Protein AF-A0A161ZN81-F1 (afdb_monomer)

Solvent-accessible surface area (backbone atoms only — not comparable to full-atom values): 9644 Å² total; per-residue (Å²): 136,81,66,69,72,68,55,51,74,66,62,77,63,80,83,90,84,87,89,84,92,86,91,90,74,63,71,67,56,48,52,57,48,50,59,54,50,62,70,69,72,58,77,98,69,74,88,77,67,84,75,84,80,84,79,85,60,66,86,66,84,57,90,52,98,46,40,51,62,58,36,52,51,50,29,51,35,50,58,73,66,51,72,95,69,54,71,69,56,55,46,65,71,64,72,62,78,73,71,50,72,68,54,51,52,50,51,39,51,75,71,71,49,89,82,84,89,85,76,94,56,86,74,79,58,72,92,47,53,84,39,75,88,42,33,64,64,57,62,75,74,112

Radius of gyration: 22.08 Å; C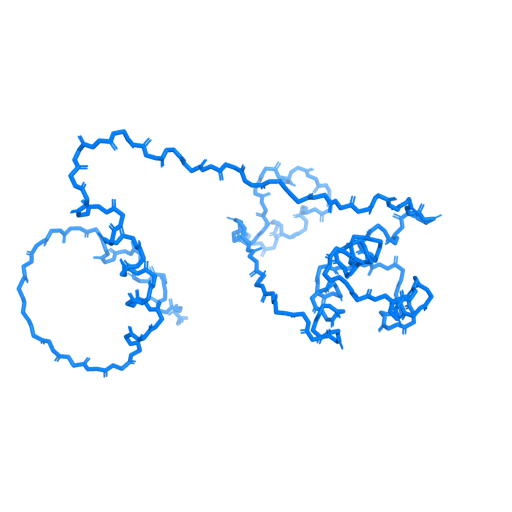α contacts (8 Å, |Δi|>4): 61; chains: 1; bounding box: 51×61×38 Å

Foldseek 3Di:
DDPPVVVVVVPPPDDDDDDDDDDDDCPPVCVVVVVVVVLVPDPDDDDPDPDDDDQDWDDDDDDDPQCVLLSVLVRVCVSVVNDPDDSVNLCVQQVDSHDDVVSSVVVCVVVVHDDDDDDPDDADDVVCCVPPVCVVVVVVVD

Mean predicted aligned error: 15.32 Å

Secondary structure (DSSP, 8-state):
---THHHHHHHSSS---------SSHHHHHHHHHHHHHTTSS-SS-----------------SSSS-HHHHHHHHHHHHTT--S--HHHHHHHH--SS--HHHHHHHHHHTT-------SSSSS-GGGTTSHHHHHHHHTT-

Structure (mmCIF, N/CA/C/O backbone):
data_AF-A0A161ZN81-F1
#
_entry.id   AF-A0A161ZN81-F1
#
loop_
_atom_site.group_PDB
_atom_site.id
_atom_site.type_symbol
_atom_site.label_atom_id
_atom_site.label_alt_id
_atom_site.label_comp_id
_atom_site.label_asym_id
_atom_site.label_entity_id
_atom_site.label_seq_id
_atom_site.pdbx_PDB_ins_code
_atom_site.Cartn_x
_atom_site.Cartn_y
_atom_site.Cartn_z
_atom_site.occupancy
_atom_site.B_iso_or_equiv
_atom_site.auth_seq_id
_atom_site.auth_comp_id
_atom_site.auth_asym_id
_atom_site.auth_atom_id
_atom_site.pdbx_PDB_model_num
ATOM 1 N N . MET A 1 1 ? 21.220 -29.174 -6.078 1.00 37.62 1 MET A N 1
ATOM 2 C CA . MET A 1 1 ? 20.212 -29.752 -5.164 1.00 37.62 1 MET A CA 1
ATOM 3 C C . MET A 1 1 ? 18.899 -29.042 -5.445 1.00 37.62 1 MET A C 1
ATOM 5 O O . MET A 1 1 ? 18.775 -27.878 -5.092 1.00 37.62 1 MET A O 1
ATOM 9 N N . TRP A 1 2 ? 17.994 -29.652 -6.213 1.00 38.47 2 TRP A N 1
ATOM 10 C CA . TRP A 1 2 ? 16.718 -29.013 -6.549 1.00 38.47 2 TRP A CA 1
ATOM 11 C C . TRP A 1 2 ? 15.728 -29.126 -5.382 1.00 38.47 2 TRP A C 1
ATOM 13 O O . TRP A 1 2 ? 15.703 -30.171 -4.731 1.00 38.47 2 TRP A O 1
ATOM 23 N N . PRO A 1 3 ? 14.923 -28.085 -5.097 1.00 46.47 3 PRO A N 1
ATOM 24 C CA . PRO A 1 3 ? 13.923 -28.154 -4.043 1.00 46.47 3 PRO A CA 1
ATOM 25 C C . PRO A 1 3 ? 12.796 -29.119 -4.435 1.00 46.47 3 PRO A C 1
ATOM 27 O O . PRO A 1 3 ? 12.318 -29.109 -5.570 1.00 46.47 3 PRO A O 1
ATOM 30 N N . LEU A 1 4 ? 12.358 -29.927 -3.467 1.00 46.91 4 LEU A N 1
ATOM 31 C CA . LEU A 1 4 ? 11.438 -31.061 -3.629 1.00 46.91 4 LEU A CA 1
ATOM 32 C C . LEU A 1 4 ? 10.124 -30.726 -4.369 1.00 46.91 4 LEU A C 1
ATOM 34 O O . LEU A 1 4 ? 9.566 -31.596 -5.029 1.00 46.91 4 LEU A O 1
ATOM 38 N N . HIS A 1 5 ? 9.665 -29.470 -4.361 1.00 53.91 5 HIS A N 1
ATOM 39 C CA . HIS A 1 5 ? 8.437 -29.054 -5.056 1.00 53.91 5 HIS A CA 1
ATOM 40 C C . HIS A 1 5 ? 8.503 -29.178 -6.593 1.00 53.91 5 HIS A C 1
ATOM 42 O O . HIS A 1 5 ? 7.472 -29.366 -7.235 1.00 53.91 5 HIS A O 1
ATOM 48 N N . VAL A 1 6 ? 9.699 -29.117 -7.196 1.00 46.31 6 VAL A N 1
ATOM 49 C CA . VAL A 1 6 ? 9.879 -29.265 -8.656 1.00 46.31 6 VAL A CA 1
ATOM 50 C C . VAL A 1 6 ? 9.701 -30.725 -9.096 1.00 46.31 6 VAL A C 1
ATOM 52 O O . VAL A 1 6 ? 9.265 -30.989 -10.215 1.00 46.31 6 VAL A O 1
ATOM 55 N N . LEU A 1 7 ? 9.994 -31.681 -8.209 1.00 45.97 7 LEU A N 1
ATOM 56 C CA . LEU A 1 7 ? 9.794 -33.113 -8.457 1.00 45.97 7 LEU A CA 1
ATOM 57 C C . LEU A 1 7 ? 8.319 -33.518 -8.341 1.00 45.97 7 LEU A C 1
ATOM 59 O O . LEU A 1 7 ? 7.857 -34.347 -9.121 1.00 45.97 7 LEU A O 1
ATOM 63 N N . VAL A 1 8 ? 7.566 -32.888 -7.435 1.00 51.88 8 VAL A N 1
ATOM 64 C CA . VAL A 1 8 ? 6.144 -33.200 -7.201 1.00 51.88 8 VAL A CA 1
ATOM 65 C C . VAL A 1 8 ? 5.292 -32.928 -8.447 1.00 51.88 8 VAL A C 1
ATOM 67 O O . VAL A 1 8 ? 4.476 -33.763 -8.827 1.00 51.88 8 VAL A O 1
ATOM 70 N N . ASN A 1 9 ? 5.563 -31.840 -9.176 1.00 38.59 9 ASN A N 1
ATOM 71 C CA . ASN A 1 9 ? 4.861 -31.533 -10.431 1.00 38.59 9 ASN A CA 1
ATOM 72 C C . ASN A 1 9 ? 5.168 -32.513 -11.578 1.00 38.59 9 ASN A C 1
ATOM 74 O O . ASN A 1 9 ? 4.445 -32.538 -12.570 1.00 38.59 9 ASN A O 1
ATOM 78 N N . LYS A 1 10 ? 6.245 -33.300 -11.463 1.00 40.94 10 LYS A N 1
ATOM 79 C CA . LYS A 1 10 ? 6.667 -34.281 -12.470 1.00 40.94 10 LYS A CA 1
ATOM 80 C C . LYS A 1 10 ? 6.171 -35.701 -12.166 1.00 40.94 10 LYS A C 1
ATOM 82 O O . LYS A 1 10 ? 6.147 -36.520 -13.075 1.00 40.94 10 LYS A O 1
ATOM 87 N N . LEU A 1 11 ? 5.794 -35.970 -10.912 1.00 43.28 11 LEU A N 1
ATOM 88 C CA . LEU A 1 11 ? 5.278 -37.259 -10.430 1.00 43.28 11 LEU A CA 1
ATOM 89 C C . LEU A 1 11 ? 3.743 -37.344 -10.436 1.00 43.28 11 LEU A C 1
ATOM 91 O O . LEU A 1 11 ? 3.204 -38.439 -10.467 1.00 43.28 11 LEU A O 1
ATOM 95 N N . LEU A 1 12 ? 3.035 -36.209 -10.441 1.00 48.97 12 LEU A N 1
ATOM 96 C CA . LEU A 1 12 ? 1.561 -36.151 -10.460 1.00 48.97 12 LEU A CA 1
ATOM 97 C C . LEU A 1 12 ? 0.924 -36.362 -11.847 1.00 48.97 12 LEU A C 1
ATOM 99 O O . LEU A 1 12 ? -0.287 -36.218 -11.998 1.00 48.97 12 LEU A O 1
ATOM 103 N N . GLY A 1 13 ? 1.721 -36.691 -12.862 1.00 47.81 13 GLY A N 1
ATOM 104 C CA . GLY A 1 13 ? 1.214 -37.254 -14.107 1.00 47.81 13 GLY A CA 1
ATOM 105 C C . GLY A 1 13 ? 1.443 -38.761 -14.104 1.00 47.81 13 GLY A C 1
ATOM 106 O O . GLY A 1 13 ? 2.593 -39.173 -13.964 1.00 47.81 13 GLY A O 1
ATOM 107 N N . THR A 1 14 ? 0.377 -39.524 -14.365 1.00 33.72 14 THR A N 1
ATOM 108 C CA . THR A 1 14 ? 0.269 -40.984 -14.615 1.00 33.72 14 THR A CA 1
ATOM 109 C C . THR A 1 14 ? -0.265 -41.834 -13.442 1.00 33.72 14 THR A C 1
ATOM 111 O O . THR A 1 14 ? 0.482 -42.232 -12.559 1.00 33.72 14 THR A O 1
ATOM 114 N N . ASP A 1 15 ? -1.587 -42.049 -13.493 1.00 39.31 15 ASP A N 1
ATOM 115 C CA . ASP A 1 15 ? -2.420 -43.247 -13.249 1.00 39.31 15 ASP A CA 1
ATOM 116 C C . ASP A 1 15 ? -2.225 -44.168 -12.010 1.00 39.31 15 ASP A C 1
ATOM 118 O O . ASP A 1 15 ? -1.177 -44.764 -11.800 1.00 39.31 15 ASP A O 1
ATOM 122 N N . GLU A 1 16 ? -3.338 -44.283 -11.262 1.00 41.78 16 GLU A N 1
ATOM 123 C CA . GLU A 1 16 ? -3.879 -45.319 -10.343 1.00 41.78 16 GLU A CA 1
ATOM 124 C C . GLU A 1 16 ? -2.968 -46.404 -9.701 1.00 41.78 16 GLU A C 1
ATOM 126 O O . GLU A 1 16 ? -2.379 -47.226 -10.397 1.00 41.78 16 GLU A O 1
ATOM 131 N N . LEU A 1 17 ? -2.989 -46.499 -8.353 1.00 34.75 17 LEU A N 1
ATOM 132 C CA . LEU A 1 17 ? -3.535 -47.610 -7.521 1.00 34.75 17 LEU A CA 1
ATOM 133 C C . LEU A 1 17 ? -2.907 -47.674 -6.099 1.00 34.75 17 LEU A C 1
ATOM 135 O O . LEU A 1 17 ? -1.691 -47.674 -5.941 1.00 34.75 17 LEU A O 1
ATOM 139 N N . ASP A 1 18 ? -3.810 -47.772 -5.116 1.00 28.95 18 ASP A N 1
ATOM 140 C CA . ASP A 1 18 ? -3.801 -48.490 -3.825 1.00 28.95 18 ASP A CA 1
ATOM 141 C C . ASP A 1 18 ? -2.790 -48.228 -2.670 1.00 28.95 18 ASP A C 1
ATOM 143 O O . ASP A 1 18 ? -1.587 -48.449 -2.759 1.00 28.95 18 ASP A O 1
ATOM 147 N N . ASP A 1 19 ? -3.426 -47.889 -1.536 1.00 29.22 19 ASP A N 1
ATOM 148 C CA . ASP A 1 19 ? -3.236 -48.262 -0.119 1.00 29.22 19 ASP A CA 1
ATOM 149 C C . ASP A 1 19 ? -2.080 -47.785 0.806 1.00 29.22 19 ASP A C 1
ATOM 151 O O . ASP A 1 19 ? -0.888 -47.896 0.547 1.00 29.22 19 ASP A O 1
ATOM 155 N N . GLU A 1 20 ? -2.567 -47.349 1.983 1.00 32.25 20 GLU A N 1
ATOM 156 C CA . GLU A 1 20 ? -2.027 -47.275 3.357 1.00 32.25 20 GLU A CA 1
ATOM 157 C C . GLU A 1 20 ? -0.860 -46.334 3.780 1.00 32.25 20 GLU A C 1
ATOM 159 O O . GLU A 1 20 ? 0.323 -46.637 3.693 1.00 32.25 20 GLU A O 1
ATOM 164 N N . GLN A 1 21 ? -1.286 -45.232 4.431 1.00 30.83 21 GLN A N 1
ATOM 165 C CA . GLN A 1 21 ? -1.010 -44.819 5.831 1.00 30.83 21 GLN A CA 1
ATOM 166 C C . GLN A 1 21 ? 0.395 -44.315 6.265 1.00 30.83 21 GLN A C 1
ATOM 168 O O . GLN A 1 21 ? 1.333 -45.087 6.418 1.00 30.83 21 GLN A O 1
ATOM 173 N N . SER A 1 22 ? 0.486 -43.017 6.628 1.00 34.25 22 SER A N 1
ATOM 174 C CA . SER A 1 22 ? 1.096 -42.496 7.882 1.00 34.25 22 SER A CA 1
ATOM 175 C C . SER A 1 22 ? 1.170 -40.955 7.903 1.00 34.25 22 SER A C 1
ATOM 177 O O . SER A 1 22 ? 1.589 -40.319 6.939 1.00 34.25 22 SER A O 1
ATOM 179 N N . ASP A 1 23 ? 0.792 -40.389 9.050 1.00 37.59 23 ASP A N 1
ATOM 180 C CA . ASP A 1 23 ? 0.573 -38.981 9.401 1.00 37.59 23 ASP A CA 1
ATOM 181 C C . ASP A 1 23 ? 1.790 -38.035 9.342 1.00 37.59 23 ASP A C 1
ATOM 183 O O . ASP A 1 23 ? 2.894 -38.384 9.748 1.00 37.59 23 ASP A O 1
ATOM 187 N N . GLU A 1 24 ? 1.547 -36.795 8.892 1.00 43.06 24 GLU A N 1
ATOM 188 C CA . GLU A 1 24 ? 1.550 -35.557 9.711 1.00 43.06 24 GLU A CA 1
ATOM 189 C C . GLU A 1 24 ? 1.712 -34.316 8.806 1.00 43.06 24 GLU A C 1
ATOM 191 O O . GLU A 1 24 ? 2.815 -33.877 8.497 1.00 43.06 24 GLU A O 1
ATOM 196 N N . ASN A 1 25 ? 0.578 -33.785 8.332 1.00 45.12 25 ASN A N 1
ATOM 197 C CA . ASN A 1 25 ? 0.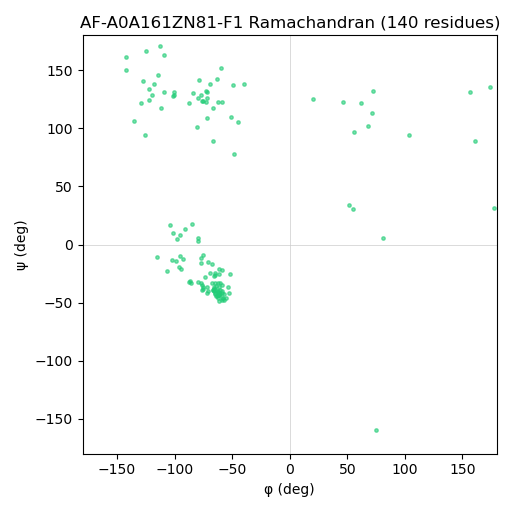273 -32.365 8.022 1.00 45.12 25 ASN A CA 1
ATOM 198 C C . ASN A 1 25 ? -1.153 -32.249 7.432 1.00 45.12 25 ASN A C 1
ATOM 200 O O . ASN A 1 25 ? -1.465 -31.401 6.596 1.00 45.12 25 ASN A O 1
ATOM 204 N N . HIS A 1 26 ? -2.036 -33.149 7.869 1.00 39.78 26 HIS A N 1
ATOM 205 C CA . HIS A 1 26 ? -3.326 -33.429 7.249 1.00 39.78 26 HIS A CA 1
ATOM 206 C C . HIS A 1 26 ? -4.386 -32.357 7.570 1.00 39.78 26 HIS A C 1
ATOM 208 O O . HIS A 1 26 ? -5.412 -32.299 6.912 1.00 39.78 26 HIS A O 1
ATOM 214 N N . TRP A 1 27 ? -4.154 -31.448 8.523 1.00 33.72 27 TRP A N 1
ATOM 215 C CA . TRP A 1 27 ? -5.216 -30.563 9.022 1.00 33.72 27 TRP A CA 1
ATOM 216 C C . TRP A 1 27 ? -5.581 -29.377 8.108 1.00 33.72 27 TRP A C 1
ATOM 218 O O . TRP A 1 27 ? -6.757 -29.042 8.029 1.00 33.72 27 TRP A O 1
ATOM 228 N N . SER A 1 28 ? -4.648 -28.779 7.350 1.00 48.09 28 SER A N 1
ATOM 229 C CA . SER A 1 28 ? -4.987 -27.640 6.462 1.00 48.09 28 SER A CA 1
ATOM 230 C C . SER A 1 28 ? -5.480 -28.073 5.079 1.00 48.09 28 SER A C 1
ATOM 232 O O . SER A 1 28 ? -6.321 -27.421 4.458 1.00 48.09 28 SER A O 1
ATOM 234 N N . LEU A 1 29 ? -4.969 -29.208 4.602 1.00 47.06 29 LEU A N 1
ATOM 235 C CA . LEU A 1 29 ? -5.327 -29.785 3.314 1.00 47.06 29 LEU A CA 1
ATOM 236 C C . LEU A 1 29 ? -6.704 -30.454 3.410 1.00 47.06 29 LEU A C 1
ATOM 238 O O . LEU A 1 29 ? -7.529 -30.259 2.524 1.00 47.06 29 LEU A O 1
ATOM 242 N N . VAL A 1 30 ? -7.011 -31.127 4.525 1.00 45.00 30 VAL A N 1
ATOM 243 C CA . VAL A 1 30 ? -8.353 -31.673 4.779 1.00 45.00 30 VAL A CA 1
ATOM 244 C C . VAL A 1 30 ? -9.393 -30.579 4.934 1.00 45.00 30 VAL A C 1
ATOM 246 O O . VAL A 1 30 ? -10.493 -30.769 4.432 1.00 45.00 30 VAL A O 1
ATOM 249 N N . GLU A 1 31 ? -9.091 -29.430 5.546 1.00 47.47 31 GLU A N 1
ATOM 250 C CA . GLU A 1 31 ? -10.052 -28.317 5.587 1.00 47.47 31 GLU A CA 1
ATOM 251 C C . GLU A 1 31 ? -10.347 -27.773 4.184 1.00 47.47 31 GLU A C 1
ATOM 253 O O . GLU A 1 31 ? -11.513 -27.605 3.816 1.00 47.47 31 GLU A O 1
ATOM 258 N N . PHE A 1 32 ? -9.314 -27.577 3.356 1.00 48.06 32 PHE A N 1
ATOM 259 C CA . PHE A 1 32 ? -9.493 -27.113 1.979 1.00 48.06 32 PHE A CA 1
ATOM 260 C C . PHE A 1 32 ? -10.231 -28.142 1.101 1.00 48.06 32 PHE A C 1
ATOM 262 O O . PHE A 1 32 ? -11.100 -27.777 0.305 1.00 48.06 32 PHE A O 1
ATOM 269 N N . PHE A 1 33 ? -9.932 -29.436 1.260 1.00 46.75 33 PHE A N 1
ATOM 270 C CA . PHE A 1 33 ? -10.587 -30.518 0.519 1.00 46.75 33 PHE A CA 1
ATOM 271 C C . PHE A 1 33 ? -12.004 -30.808 1.023 1.00 46.75 33 PHE A C 1
ATOM 273 O O . PHE A 1 33 ? -12.896 -30.995 0.200 1.00 46.75 33 PHE A O 1
ATOM 280 N N . SER A 1 34 ? -12.255 -30.751 2.331 1.00 41.84 34 SER A N 1
ATOM 281 C CA . SER A 1 34 ? -13.596 -30.917 2.914 1.00 41.84 34 SER A CA 1
ATOM 282 C C . SER A 1 34 ? -14.524 -29.779 2.502 1.00 41.84 34 SER A C 1
ATOM 284 O O . SER A 1 34 ? -15.685 -30.024 2.170 1.00 41.84 34 SER A O 1
ATOM 286 N N . PHE A 1 35 ? -14.003 -28.546 2.425 1.00 40.28 35 PHE A N 1
ATOM 287 C CA . PHE A 1 35 ? -14.737 -27.414 1.858 1.00 40.28 35 PHE A CA 1
ATOM 288 C C . PHE A 1 35 ? -15.146 -27.686 0.403 1.00 40.28 35 PHE A C 1
ATOM 290 O O . PHE A 1 35 ? -16.284 -27.431 0.017 1.00 40.28 35 PHE A O 1
ATOM 297 N N . ARG A 1 36 ? -14.248 -28.269 -0.400 1.00 43.66 36 ARG A N 1
ATOM 298 C CA . ARG A 1 36 ? -14.516 -28.615 -1.805 1.00 43.66 36 ARG A CA 1
ATOM 299 C C . ARG A 1 36 ? -15.466 -29.805 -1.972 1.00 43.66 36 ARG A C 1
ATOM 301 O O . ARG A 1 36 ? -16.272 -29.808 -2.896 1.00 43.66 36 ARG A O 1
ATOM 308 N N . GLN A 1 37 ? -15.375 -30.809 -1.104 1.00 43.47 37 GLN A N 1
ATOM 309 C CA . GLN A 1 37 ? -16.141 -32.054 -1.212 1.00 43.47 37 GLN A CA 1
ATOM 310 C C . GLN A 1 37 ? -17.582 -31.896 -0.709 1.00 43.47 37 GLN A C 1
ATOM 312 O O . GLN A 1 37 ? -18.498 -32.466 -1.297 1.00 43.47 37 GLN A O 1
ATOM 317 N N . SER A 1 38 ? -17.809 -31.031 0.287 1.00 43.09 38 SER A N 1
ATOM 318 C CA . SER A 1 38 ? -19.155 -30.608 0.709 1.00 43.09 38 SER A CA 1
ATOM 319 C C . SER A 1 38 ? -19.947 -29.955 -0.437 1.00 43.09 38 SER A C 1
ATOM 321 O O . SER A 1 38 ? -21.143 -30.190 -0.586 1.00 43.09 38 SER A O 1
ATOM 323 N N . VAL A 1 39 ? -19.266 -29.217 -1.322 1.00 50.16 39 VAL A N 1
ATOM 324 C CA . VAL A 1 39 ? -19.874 -28.593 -2.513 1.00 50.16 39 VAL A CA 1
ATOM 325 C C . VAL A 1 39 ? -20.292 -29.622 -3.576 1.00 50.16 39 VAL A C 1
ATOM 327 O O . VAL A 1 39 ? -21.188 -29.342 -4.367 1.00 50.16 39 VAL A O 1
ATOM 330 N N . MET A 1 40 ? -19.686 -30.814 -3.607 1.00 47.19 40 MET A N 1
ATOM 331 C CA . MET A 1 40 ? -19.910 -31.810 -4.668 1.00 47.19 40 MET A CA 1
ATOM 332 C C . MET A 1 40 ? -20.907 -32.923 -4.295 1.00 47.19 40 MET A C 1
ATOM 334 O O . MET A 1 40 ? -21.377 -33.616 -5.190 1.00 47.19 40 MET A O 1
ATOM 338 N N . ASN A 1 41 ? -21.258 -33.086 -3.011 1.00 46.84 41 ASN A N 1
ATOM 339 C CA . ASN A 1 41 ? -22.155 -34.156 -2.534 1.00 46.84 41 ASN A CA 1
ATOM 340 C C . ASN A 1 41 ? -23.624 -33.726 -2.333 1.00 46.84 41 ASN A C 1
ATOM 342 O O . ASN A 1 41 ? -24.441 -34.517 -1.859 1.00 46.84 41 ASN A O 1
ATOM 346 N N . GLY A 1 42 ? -23.982 -32.489 -2.683 1.00 45.69 42 GLY A N 1
ATOM 347 C CA . GLY A 1 42 ? -25.370 -32.025 -2.696 1.00 45.69 42 GLY A CA 1
ATOM 348 C C . GLY A 1 42 ? -26.069 -32.392 -4.004 1.00 45.69 42 GLY A C 1
ATOM 349 O O . GLY A 1 42 ? -25.535 -32.133 -5.079 1.00 45.69 42 GLY A O 1
ATOM 350 N N . ASN A 1 43 ? -27.263 -32.985 -3.898 1.00 47.31 43 ASN A N 1
ATOM 351 C CA . ASN A 1 43 ? -28.174 -33.271 -5.008 1.00 47.31 43 ASN A CA 1
ATOM 352 C C . ASN A 1 43 ? -28.214 -32.132 -6.043 1.00 47.31 43 ASN A C 1
ATOM 354 O O . ASN A 1 43 ? -28.271 -30.956 -5.695 1.00 47.31 43 ASN A O 1
ATOM 358 N N . TYR A 1 44 ? -28.222 -32.540 -7.307 1.00 50.25 44 TYR A N 1
ATOM 359 C CA . TYR A 1 44 ? -28.365 -31.777 -8.547 1.00 50.25 44 TYR A CA 1
ATOM 360 C C . TYR A 1 44 ? -29.544 -30.790 -8.528 1.00 50.25 44 TYR A C 1
ATOM 362 O O . TYR A 1 44 ? -30.567 -31.011 -9.162 1.00 50.25 44 TYR A O 1
ATOM 370 N N . ASP A 1 45 ? -29.378 -29.655 -7.861 1.00 49.97 45 ASP A N 1
ATOM 371 C CA . ASP A 1 45 ? -30.237 -28.494 -8.046 1.00 49.97 45 ASP A CA 1
ATOM 372 C C . ASP A 1 45 ? -29.371 -27.240 -8.136 1.00 49.97 45 ASP A C 1
ATOM 374 O O . ASP A 1 45 ? -28.828 -26.746 -7.154 1.00 49.97 45 ASP A O 1
ATOM 378 N N . THR A 1 46 ? -29.264 -26.733 -9.365 1.00 53.03 46 THR A N 1
ATOM 379 C CA . THR A 1 46 ? -28.664 -25.447 -9.745 1.00 53.03 46 THR A CA 1
ATOM 380 C C . THR A 1 46 ? -27.215 -25.264 -9.287 1.00 53.03 46 THR A C 1
ATOM 382 O O . THR A 1 46 ? -26.947 -24.818 -8.177 1.00 53.03 46 THR A O 1
ATOM 385 N N . ALA A 1 47 ? -26.260 -25.542 -10.182 1.00 56.75 47 ALA A N 1
ATOM 386 C CA . ALA A 1 47 ? -24.852 -25.197 -9.999 1.00 56.75 47 ALA A CA 1
ATOM 387 C C . ALA A 1 47 ? -24.718 -23.756 -9.468 1.00 56.75 47 ALA A C 1
ATOM 389 O O . ALA A 1 47 ? -24.942 -22.789 -10.200 1.00 56.75 47 ALA A O 1
ATOM 390 N N . LEU A 1 48 ? -24.401 -23.621 -8.177 1.00 64.50 48 LEU A N 1
ATOM 391 C CA . LEU A 1 48 ? -24.158 -22.343 -7.522 1.00 64.50 48 LEU A CA 1
ATOM 392 C C . LEU A 1 48 ? -22.878 -21.771 -8.125 1.00 64.50 48 LEU A C 1
ATOM 394 O O . LEU A 1 48 ? -21.774 -22.047 -7.659 1.00 64.50 48 LEU A O 1
ATOM 398 N N . LEU A 1 49 ? -23.026 -21.007 -9.209 1.00 64.00 49 LEU A N 1
ATOM 399 C CA . LEU A 1 49 ? -21.941 -20.208 -9.757 1.00 64.00 49 LEU A CA 1
ATOM 400 C C . LEU A 1 49 ? -21.309 -19.418 -8.603 1.00 64.00 49 LEU A C 1
ATOM 402 O O . LEU A 1 49 ? -22.056 -18.894 -7.768 1.00 64.00 49 LEU A O 1
ATOM 406 N N . PRO A 1 50 ? -19.968 -19.320 -8.533 1.00 64.19 50 PRO A N 1
ATOM 407 C CA . PRO A 1 50 ? -19.298 -18.534 -7.511 1.00 64.19 50 PRO A CA 1
ATOM 408 C C . PRO A 1 50 ? -19.909 -17.140 -7.480 1.00 64.19 50 PRO A C 1
ATOM 410 O O . PRO A 1 50 ? -19.789 -16.365 -8.431 1.00 64.19 50 PRO A O 1
ATOM 413 N N . ARG A 1 51 ? -20.642 -16.841 -6.408 1.00 76.00 51 ARG A N 1
ATOM 414 C CA . ARG A 1 51 ? -21.291 -15.547 -6.266 1.00 76.00 51 ARG A CA 1
ATOM 415 C C . ARG A 1 51 ? -20.173 -14.553 -5.992 1.00 76.00 51 ARG A C 1
ATOM 417 O O . ARG A 1 51 ? -19.549 -14.602 -4.936 1.00 76.00 51 ARG A O 1
ATOM 424 N N . SER A 1 52 ? -19.874 -13.697 -6.964 1.00 85.19 52 SER A N 1
ATOM 425 C CA . SER A 1 52 ? -18.922 -12.609 -6.763 1.00 85.19 52 SER A CA 1
ATOM 426 C C . SER A 1 52 ? -19.425 -11.737 -5.616 1.00 85.19 52 SER A C 1
ATOM 428 O O . SER A 1 52 ? -20.551 -11.236 -5.667 1.00 85.19 52 SER A O 1
ATOM 430 N N . TYR A 1 53 ? -18.605 -11.581 -4.583 1.00 87.94 53 TYR A N 1
ATOM 431 C CA . TYR A 1 53 ? -18.883 -10.701 -3.459 1.00 87.94 53 TYR A CA 1
ATOM 432 C C . TYR A 1 53 ? -18.092 -9.408 -3.637 1.00 87.94 53 TYR A C 1
ATOM 434 O O . TYR A 1 53 ? -16.886 -9.442 -3.878 1.00 87.94 53 TYR A O 1
ATOM 442 N N . PHE A 1 54 ? -18.782 -8.277 -3.531 1.00 91.94 54 PHE A N 1
ATOM 443 C CA . PHE A 1 54 ? -18.177 -6.954 -3.597 1.00 91.94 54 PHE A CA 1
ATOM 444 C C . PHE A 1 54 ? -18.221 -6.330 -2.211 1.00 91.94 54 PHE A C 1
ATOM 446 O O . PHE A 1 54 ? -19.261 -6.335 -1.553 1.00 91.94 54 PHE A O 1
ATOM 453 N N . VAL A 1 55 ? -17.083 -5.797 -1.781 1.00 92.56 55 VAL A N 1
ATOM 454 C CA . VAL A 1 55 ? -16.965 -5.041 -0.537 1.00 92.56 55 VAL A CA 1
ATOM 455 C C . VAL A 1 55 ? -16.957 -3.565 -0.892 1.00 92.56 55 VAL A C 1
ATOM 457 O O . VAL A 1 55 ? -16.213 -3.159 -1.783 1.00 92.56 55 VAL A O 1
ATOM 460 N N . ASP A 1 56 ? -17.773 -2.776 -0.197 1.00 95.25 56 ASP A N 1
ATOM 461 C CA . ASP A 1 56 ? -17.690 -1.323 -0.291 1.00 95.25 56 ASP A CA 1
ATOM 462 C C . ASP A 1 56 ? -16.433 -0.841 0.443 1.00 95.25 56 ASP A C 1
ATOM 464 O O . ASP A 1 56 ? -16.228 -1.140 1.623 1.00 95.25 56 ASP A O 1
ATOM 468 N N . VAL A 1 57 ? -15.568 -0.137 -0.279 1.00 96.00 57 VAL A N 1
ATOM 469 C CA . VAL A 1 57 ? -14.263 0.320 0.202 1.00 96.00 57 VAL A CA 1
ATOM 470 C C . VAL A 1 57 ? -14.237 1.838 0.072 1.00 96.00 57 VAL A C 1
ATOM 472 O O . VAL A 1 57 ? -14.420 2.352 -1.034 1.00 96.00 57 VAL A O 1
ATOM 475 N N . PRO A 1 58 ? -13.974 2.586 1.159 1.00 95.62 58 PRO A N 1
ATOM 476 C CA . PRO A 1 58 ? -13.907 4.034 1.078 1.00 95.62 58 PRO A CA 1
ATOM 477 C C . PRO A 1 58 ? -12.767 4.436 0.149 1.00 95.62 58 PRO A C 1
ATOM 479 O O . PRO A 1 58 ? -11.616 4.081 0.394 1.00 95.62 58 PRO A O 1
ATOM 482 N N . HIS A 1 59 ? -13.078 5.194 -0.899 1.00 96.06 59 HIS A N 1
ATOM 483 C CA . HIS A 1 59 ? -12.055 5.689 -1.807 1.00 96.06 59 HIS A CA 1
ATOM 484 C C . HIS A 1 59 ? -11.346 6.903 -1.206 1.00 96.06 59 HIS A C 1
ATOM 486 O O . HIS A 1 59 ? -11.982 7.883 -0.817 1.00 96.06 59 HIS A O 1
ATOM 492 N N . ILE A 1 60 ? -10.018 6.843 -1.136 1.00 95.38 60 ILE A N 1
ATOM 493 C CA . ILE A 1 60 ? -9.177 7.923 -0.624 1.00 95.38 60 ILE A CA 1
ATOM 494 C C . ILE A 1 60 ? -8.085 8.192 -1.657 1.00 95.38 60 ILE A C 1
ATOM 496 O O . ILE A 1 60 ? -7.310 7.298 -1.995 1.00 95.38 60 ILE A O 1
ATOM 500 N N . HIS A 1 61 ? -8.020 9.428 -2.149 1.00 95.88 61 HIS A N 1
ATOM 501 C CA . HIS A 1 61 ? -7.024 9.822 -3.139 1.00 95.88 61 HIS A CA 1
ATOM 502 C C . HIS A 1 61 ? -5.627 9.914 -2.526 1.00 95.88 61 HIS A C 1
ATOM 504 O O . HIS A 1 61 ? -5.428 10.572 -1.501 1.00 95.88 61 HIS A O 1
ATOM 510 N N . GLN A 1 62 ? -4.664 9.286 -3.203 1.00 96.56 62 GLN A N 1
ATOM 511 C CA . GLN A 1 62 ? -3.243 9.451 -2.919 1.00 96.56 62 GLN A CA 1
ATOM 512 C C . GLN A 1 62 ? -2.819 10.916 -3.088 1.00 96.56 62 GLN A C 1
ATOM 514 O O . GLN A 1 62 ? -3.403 11.646 -3.893 1.00 96.56 62 GLN A O 1
ATOM 519 N N . LEU A 1 63 ? -1.790 11.346 -2.358 1.00 95.31 63 LEU A N 1
ATOM 520 C CA . LEU A 1 63 ? -1.302 12.730 -2.417 1.00 95.31 63 LEU A CA 1
ATOM 521 C C . LEU A 1 63 ? 0.024 12.862 -3.163 1.00 95.31 63 LEU A C 1
ATOM 523 O O . LEU A 1 63 ? 0.349 13.949 -3.640 1.00 95.31 63 LEU A O 1
ATOM 527 N N . ARG A 1 64 ? 0.804 11.784 -3.260 1.00 96.00 64 ARG A N 1
ATOM 528 C CA . ARG A 1 64 ? 2.119 11.778 -3.905 1.00 96.00 64 ARG A CA 1
ATOM 529 C C . ARG A 1 64 ? 2.155 10.698 -4.978 1.00 96.00 64 ARG A C 1
ATOM 531 O O . ARG A 1 64 ? 1.294 9.830 -5.063 1.00 96.00 64 ARG A O 1
ATOM 538 N N . THR A 1 65 ? 3.162 10.744 -5.840 1.00 95.88 65 THR A N 1
ATOM 539 C CA . THR A 1 65 ? 3.321 9.753 -6.919 1.00 95.88 65 THR A CA 1
ATOM 540 C C . THR A 1 65 ? 3.734 8.373 -6.411 1.00 95.88 65 THR A C 1
ATOM 542 O O . THR A 1 65 ? 3.619 7.398 -7.145 1.00 95.88 65 THR A O 1
ATOM 545 N N . TRP A 1 66 ? 4.190 8.282 -5.161 1.00 95.31 66 TRP A N 1
ATOM 546 C CA . TRP A 1 66 ? 4.773 7.076 -4.583 1.00 95.31 66 TRP A CA 1
ATOM 547 C C . TRP A 1 66 ? 3.975 6.465 -3.424 1.00 95.31 66 TRP A C 1
ATOM 549 O O . TRP A 1 66 ? 4.280 5.352 -3.005 1.00 95.31 66 TRP A O 1
ATOM 559 N N . ASP A 1 67 ? 2.962 7.155 -2.888 1.00 97.06 67 ASP A N 1
ATOM 560 C CA . ASP A 1 67 ? 2.239 6.719 -1.683 1.00 97.06 67 ASP A CA 1
ATOM 561 C C . ASP A 1 67 ? 0.956 5.928 -1.975 1.00 97.06 67 ASP A C 1
ATOM 563 O O . ASP A 1 67 ? 0.219 5.585 -1.051 1.00 97.06 67 ASP A O 1
ATOM 567 N N . CYS A 1 68 ? 0.709 5.563 -3.236 1.00 96.62 68 CYS A N 1
ATOM 568 C CA . CYS A 1 68 ? -0.479 4.812 -3.645 1.00 96.62 68 CYS A CA 1
ATOM 569 C C . CYS A 1 68 ? -0.681 3.524 -2.826 1.00 96.62 68 CYS A C 1
ATOM 571 O O . CYS A 1 68 ? -1.789 3.247 -2.372 1.00 96.62 68 CYS A O 1
ATOM 573 N N . GLY A 1 69 ? 0.397 2.783 -2.547 1.00 97.38 69 GLY A N 1
ATOM 574 C CA . GLY A 1 69 ? 0.354 1.582 -1.713 1.00 97.38 69 GLY A CA 1
ATOM 575 C C . GLY A 1 69 ? -0.061 1.863 -0.262 1.00 97.38 69 GLY A C 1
ATOM 576 O O . GLY A 1 69 ? -0.856 1.111 0.302 1.00 97.38 69 GLY A O 1
ATOM 577 N N . LEU A 1 70 ? 0.399 2.975 0.324 1.00 98.06 70 LEU A N 1
ATOM 578 C CA . LEU A 1 70 ? 0.010 3.387 1.679 1.00 98.06 70 LEU A CA 1
ATOM 579 C C . LEU A 1 70 ? -1.481 3.728 1.748 1.00 98.06 70 LEU A C 1
ATOM 581 O O . LEU A 1 70 ? -2.166 3.328 2.689 1.00 98.06 70 LEU A O 1
ATOM 585 N N . TYR A 1 71 ? -2.002 4.422 0.734 1.00 98.06 71 TYR A N 1
ATOM 586 C CA . TYR A 1 71 ? -3.431 4.715 0.630 1.00 98.06 71 TYR A CA 1
ATOM 587 C C . TYR A 1 71 ? -4.263 3.446 0.427 1.00 98.06 71 TYR A C 1
ATOM 589 O O . TYR A 1 71 ? -5.310 3.315 1.057 1.00 98.06 71 TYR A O 1
ATOM 597 N N . CYS A 1 72 ? -3.790 2.473 -0.357 1.00 97.38 72 CYS A N 1
ATOM 598 C CA . CYS A 1 72 ? -4.440 1.164 -0.469 1.00 97.38 72 CYS A CA 1
ATOM 599 C C . CYS A 1 72 ? -4.550 0.457 0.888 1.00 97.38 72 CYS A C 1
ATOM 601 O O . CYS A 1 72 ? -5.627 -0.027 1.242 1.00 97.38 72 CYS A O 1
ATOM 603 N N . VAL A 1 73 ? -3.473 0.447 1.680 1.00 97.69 73 VAL A N 1
ATOM 604 C CA . VAL A 1 73 ? -3.503 -0.104 3.044 1.00 97.69 73 VAL A CA 1
ATOM 605 C C . VAL A 1 73 ? -4.467 0.683 3.926 1.00 97.69 73 VAL A C 1
ATOM 607 O O . VAL A 1 73 ? -5.284 0.077 4.612 1.00 97.69 73 VAL A O 1
ATOM 610 N N . LEU A 1 74 ? -4.446 2.018 3.873 1.00 98.12 74 LEU A N 1
ATOM 611 C CA . LEU A 1 74 ? -5.381 2.847 4.632 1.00 98.12 74 LEU A CA 1
ATOM 612 C C . LEU A 1 74 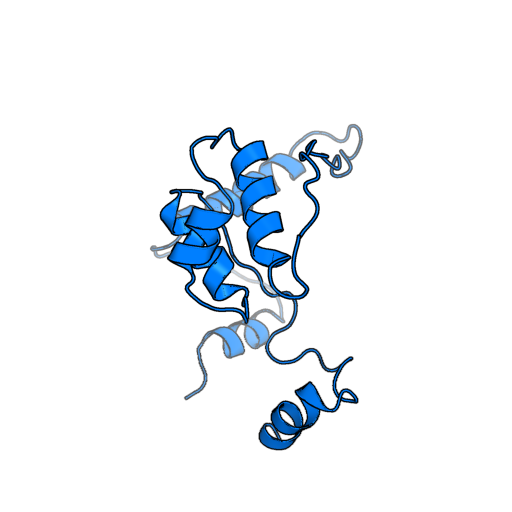? -6.838 2.496 4.299 1.00 98.12 74 LEU A C 1
ATOM 614 O O . LEU A 1 74 ? -7.627 2.274 5.212 1.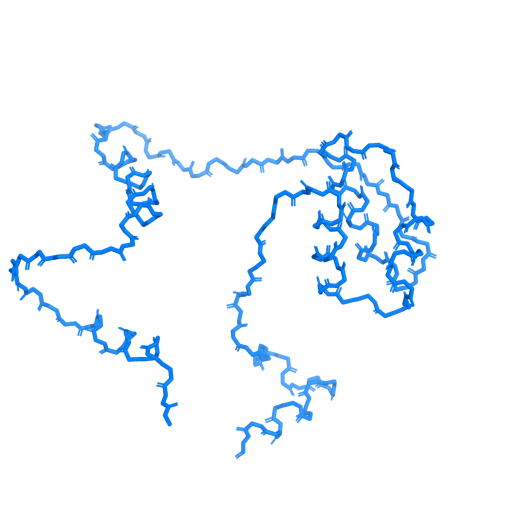00 98.12 74 LEU A O 1
ATOM 618 N N . MET A 1 75 ? -7.191 2.394 3.016 1.00 97.94 75 MET A N 1
ATOM 619 C CA . MET A 1 75 ? -8.538 2.019 2.572 1.00 97.94 75 MET A CA 1
ATOM 620 C C . MET A 1 75 ? -8.939 0.622 3.071 1.00 97.94 75 MET A C 1
ATOM 622 O O . MET A 1 75 ? -10.047 0.448 3.586 1.00 97.94 75 MET A O 1
ATOM 626 N N . ALA A 1 76 ? -8.031 -0.357 3.007 1.00 97.00 76 ALA A N 1
ATOM 627 C CA . ALA A 1 76 ? -8.264 -1.696 3.547 1.00 97.00 76 ALA A CA 1
ATOM 628 C C . ALA A 1 76 ? -8.488 -1.673 5.072 1.00 97.00 76 ALA A C 1
ATOM 630 O O . ALA A 1 76 ? -9.459 -2.246 5.562 1.00 97.00 76 ALA A O 1
ATOM 631 N N . LEU A 1 77 ? -7.661 -0.942 5.826 1.00 97.25 77 LEU A N 1
ATOM 632 C CA . LEU A 1 77 ? -7.805 -0.795 7.279 1.00 97.25 77 LEU A CA 1
ATOM 633 C C . LEU A 1 77 ? -9.141 -0.139 7.655 1.00 97.25 77 LEU A C 1
ATOM 635 O O . LEU A 1 77 ? -9.823 -0.615 8.564 1.00 97.25 77 LEU A O 1
ATOM 639 N N . ARG A 1 78 ? -9.570 0.899 6.921 1.00 97.00 78 ARG A N 1
ATOM 640 C CA . ARG A 1 78 ? -10.888 1.525 7.126 1.00 97.00 78 ARG A CA 1
ATOM 641 C C . ARG A 1 78 ? -12.034 0.558 6.859 1.00 97.00 78 ARG A C 1
ATOM 643 O O . ARG A 1 78 ? -12.984 0.542 7.639 1.00 97.00 78 ARG A O 1
ATOM 650 N N . THR A 1 79 ? -11.913 -0.259 5.817 1.00 96.81 79 THR A N 1
ATOM 651 C CA . THR A 1 79 ? -12.891 -1.304 5.474 1.00 96.81 79 THR A CA 1
ATOM 652 C C . THR A 1 79 ? -13.013 -2.346 6.590 1.00 96.81 79 THR A C 1
ATOM 654 O O . THR A 1 79 ? -14.112 -2.780 6.913 1.00 96.81 79 THR A O 1
ATOM 657 N N . LEU A 1 80 ? -11.902 -2.682 7.252 1.00 96.19 80 LEU A N 1
ATOM 658 C CA . LEU A 1 80 ? -11.862 -3.595 8.401 1.00 96.19 80 LEU A CA 1
ATOM 659 C C . LEU A 1 80 ? -12.273 -2.940 9.735 1.00 96.19 80 LEU A C 1
ATOM 661 O O . LEU A 1 80 ? -12.216 -3.579 10.782 1.00 96.19 80 LEU A O 1
ATOM 665 N N . GLY A 1 81 ? -12.672 -1.663 9.731 1.00 96.06 81 GLY A N 1
ATOM 666 C CA . GLY A 1 81 ? -13.081 -0.933 10.935 1.00 96.06 81 GLY A CA 1
ATOM 667 C C . GLY A 1 81 ? -11.929 -0.383 11.785 1.00 96.06 81 GLY A C 1
ATOM 668 O O . GLY A 1 81 ? -12.176 0.207 12.839 1.00 96.06 81 GLY A O 1
ATOM 669 N N . ILE A 1 82 ? -10.679 -0.497 11.330 1.00 96.19 82 ILE A N 1
ATOM 670 C CA . ILE A 1 82 ? -9.496 0.035 12.016 1.00 96.19 82 ILE A CA 1
ATOM 671 C C 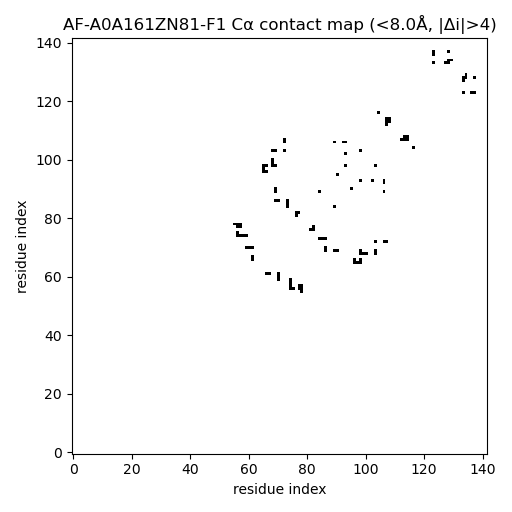. ILE A 1 82 ? -9.383 1.531 11.700 1.00 96.19 82 ILE A C 1
ATOM 673 O O . ILE A 1 82 ? -8.965 1.940 10.618 1.00 96.19 82 ILE A O 1
ATOM 677 N N . LYS A 1 83 ? -9.802 2.379 12.649 1.00 92.75 83 LYS A N 1
ATOM 678 C CA . LYS A 1 83 ? -9.901 3.839 12.443 1.00 92.75 83 LYS A CA 1
ATOM 679 C C . LYS A 1 83 ? -8.767 4.657 13.058 1.00 92.75 83 LYS A C 1
ATOM 681 O O . LYS A 1 83 ? -8.620 5.830 12.710 1.00 92.75 83 LYS A O 1
ATOM 686 N N . ASN A 1 84 ? -7.973 4.040 13.926 1.00 88.75 84 ASN A N 1
ATOM 687 C CA . ASN A 1 84 ? -6.953 4.708 14.733 1.00 88.75 84 ASN A CA 1
ATOM 688 C C . ASN A 1 84 ? -5.614 4.880 13.996 1.00 88.75 84 ASN A C 1
ATOM 690 O O . ASN A 1 84 ? -4.607 5.082 14.658 1.00 88.75 84 ASN A O 1
ATOM 694 N N . CYS A 1 85 ? -5.595 4.769 12.661 1.00 91.44 85 CYS A N 1
ATOM 695 C CA . CYS A 1 85 ? -4.394 4.981 11.858 1.00 91.44 85 CYS A CA 1
ATOM 696 C C . CYS A 1 85 ? -4.591 6.086 10.811 1.00 91.44 85 CYS A C 1
ATOM 698 O O . CYS A 1 85 ? -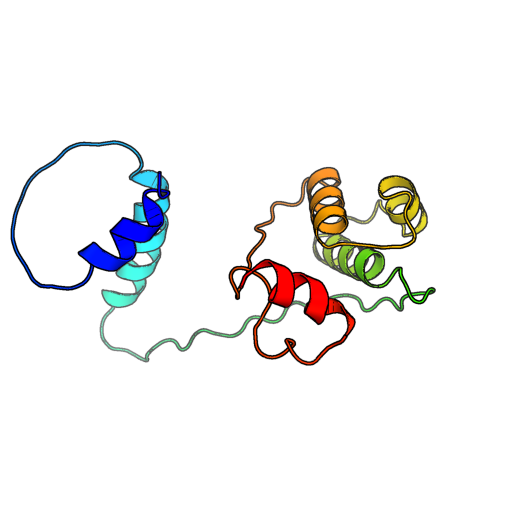5.596 6.099 10.097 1.00 91.44 85 CYS A O 1
ATOM 700 N N . ASN A 1 86 ? -3.646 7.005 10.665 1.00 94.56 86 ASN A N 1
ATOM 701 C CA . ASN A 1 86 ? -3.655 8.008 9.594 1.00 94.56 86 ASN A CA 1
ATOM 702 C C . ASN A 1 86 ? -2.508 7.788 8.597 1.00 94.56 86 ASN A C 1
ATOM 704 O O . ASN A 1 86 ? -1.625 6.958 8.807 1.00 94.56 86 ASN A O 1
ATOM 708 N N . ILE A 1 87 ? -2.531 8.526 7.485 1.00 96.00 87 ILE A N 1
ATOM 709 C CA . ILE A 1 87 ? -1.509 8.386 6.444 1.00 96.00 87 ILE A CA 1
ATOM 710 C C . ILE A 1 87 ? -0.108 8.750 6.956 1.00 96.00 87 ILE A C 1
ATOM 712 O O . ILE A 1 87 ? 0.868 8.128 6.555 1.00 96.00 87 ILE A O 1
ATOM 716 N N . GLN A 1 88 ? -0.001 9.708 7.880 1.00 95.94 88 GLN A N 1
ATOM 717 C CA . GLN A 1 88 ? 1.272 10.141 8.453 1.00 95.94 88 GLN A CA 1
ATOM 718 C C . GLN A 1 88 ? 1.913 9.045 9.314 1.00 95.94 88 GLN A C 1
ATOM 720 O O . GLN A 1 88 ? 3.135 8.949 9.372 1.00 95.94 88 GLN A O 1
ATOM 725 N N . GLU A 1 89 ? 1.114 8.219 9.985 1.00 96.00 89 GLU A N 1
ATOM 726 C CA . GLU A 1 89 ? 1.596 7.057 10.733 1.00 96.00 89 GLU A CA 1
ATOM 727 C C . GLU A 1 89 ? 2.068 5.945 9.800 1.00 96.00 89 GLU A C 1
ATOM 729 O O . GLU A 1 89 ? 3.131 5.384 10.044 1.00 96.00 89 GLU A O 1
ATOM 734 N N . LEU A 1 90 ? 1.338 5.666 8.713 1.00 97.19 90 LEU A N 1
ATOM 735 C CA . LEU A 1 90 ? 1.774 4.689 7.706 1.00 97.19 90 LEU A CA 1
ATOM 736 C C . LEU A 1 90 ? 3.093 5.118 7.045 1.00 97.19 90 LEU A C 1
ATOM 738 O O . LEU A 1 90 ? 4.012 4.313 6.925 1.00 97.19 90 LEU A O 1
ATOM 742 N N . ASP A 1 91 ? 3.210 6.401 6.694 1.00 96.19 91 ASP A N 1
ATOM 743 C CA . ASP A 1 91 ? 4.427 6.996 6.131 1.00 96.19 91 ASP A CA 1
ATOM 744 C C . ASP A 1 91 ? 5.619 6.846 7.095 1.00 96.19 91 ASP A C 1
ATOM 746 O O . ASP A 1 91 ? 6.670 6.322 6.732 1.00 96.19 91 ASP A O 1
ATOM 750 N N . LYS A 1 92 ? 5.424 7.184 8.377 1.00 96.44 92 LYS A N 1
ATOM 751 C CA . LYS A 1 92 ? 6.442 7.009 9.429 1.00 96.44 92 LYS A CA 1
ATOM 752 C C . LYS A 1 92 ? 6.793 5.553 9.729 1.00 96.44 92 LYS A C 1
ATOM 754 O O . LYS A 1 92 ? 7.875 5.297 10.241 1.00 96.44 92 LYS A O 1
ATOM 759 N N . LEU A 1 93 ? 5.887 4.605 9.508 1.00 96.69 93 LEU A N 1
ATOM 760 C CA . LEU A 1 93 ? 6.174 3.189 9.737 1.00 96.69 93 LEU A CA 1
ATOM 761 C C . LEU A 1 93 ? 7.058 2.612 8.629 1.00 96.69 93 LEU A C 1
ATOM 763 O O . LEU A 1 93 ? 7.919 1.788 8.930 1.00 96.69 93 LEU A O 1
ATOM 767 N N . CYS A 1 94 ? 6.855 3.041 7.382 1.00 96.12 94 CYS A N 1
ATOM 768 C CA . CYS A 1 94 ? 7.644 2.587 6.238 1.00 96.12 94 CYS A CA 1
ATOM 769 C C . CYS A 1 94 ? 8.942 3.385 6.050 1.00 96.12 94 CYS A C 1
ATOM 771 O O . CYS A 1 94 ? 9.941 2.815 5.621 1.00 96.12 94 CYS A O 1
ATOM 773 N N . CYS A 1 95 ? 8.954 4.684 6.372 1.00 94.81 95 CYS A N 1
ATOM 774 C CA . CYS A 1 95 ? 10.126 5.562 6.251 1.00 94.81 95 CYS A CA 1
ATOM 775 C C . CYS A 1 95 ? 10.802 5.528 4.864 1.00 94.81 95 CYS A C 1
ATOM 777 O O . CYS A 1 95 ? 12.020 5.666 4.755 1.00 94.81 95 CYS A O 1
ATOM 779 N N . THR A 1 96 ? 10.026 5.352 3.793 1.00 94.94 96 THR A N 1
ATOM 780 C CA . THR A 1 96 ? 10.526 5.277 2.415 1.00 94.94 96 THR A CA 1
ATOM 781 C C . THR A 1 96 ? 9.569 5.974 1.458 1.00 94.94 96 THR A C 1
ATOM 783 O O . THR A 1 96 ? 8.359 5.999 1.669 1.00 94.94 96 THR A O 1
ATOM 786 N N . THR A 1 97 ? 10.120 6.516 0.376 1.00 96.19 97 THR A N 1
ATOM 787 C CA . THR A 1 97 ? 9.367 7.076 -0.754 1.00 96.19 97 THR A CA 1
ATOM 788 C C . THR A 1 97 ? 9.317 6.122 -1.950 1.00 96.19 97 THR A C 1
ATOM 790 O O . THR A 1 97 ? 8.918 6.503 -3.045 1.00 96.19 97 THR A O 1
ATOM 793 N N . SER A 1 98 ? 9.748 4.877 -1.760 1.00 95.62 98 SER A N 1
ATOM 794 C CA . SER A 1 98 ? 9.661 3.792 -2.730 1.00 95.62 98 SER A CA 1
ATOM 795 C C . SER A 1 98 ? 8.948 2.652 -2.025 1.00 95.62 98 SER A C 1
ATOM 797 O O . SER A 1 98 ? 9.572 1.930 -1.255 1.00 95.62 98 SER A O 1
ATOM 799 N N . ILE A 1 99 ? 7.626 2.584 -2.194 1.00 97.00 99 ILE A N 1
ATOM 800 C CA . ILE A 1 99 ? 6.771 1.615 -1.506 1.00 97.00 99 ILE A CA 1
ATOM 801 C C . ILE A 1 99 ? 6.720 0.328 -2.316 1.00 97.00 99 ILE A C 1
ATOM 803 O O . ILE A 1 99 ? 6.289 0.318 -3.470 1.00 97.00 99 ILE A O 1
ATOM 807 N N . TRP A 1 100 ? 7.122 -0.763 -1.681 1.00 94.75 100 TRP A N 1
ATOM 808 C CA . TRP A 1 100 ? 7.086 -2.108 -2.224 1.00 94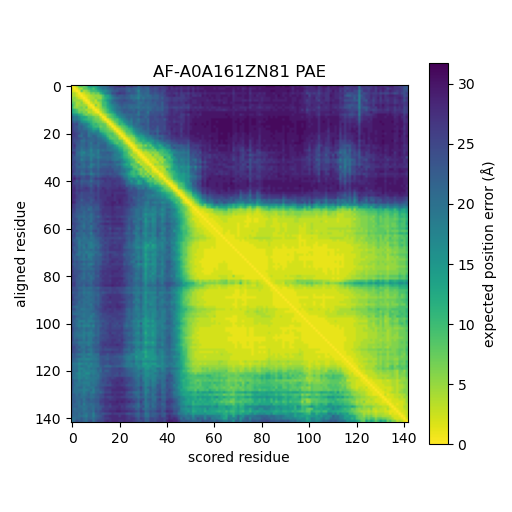.75 100 TRP A CA 1
ATOM 809 C C . TRP A 1 100 ? 6.015 -2.915 -1.509 1.00 94.75 100 TRP A C 1
ATOM 811 O O . TRP A 1 100 ? 5.538 -2.593 -0.423 1.00 94.75 100 TRP A O 1
ATOM 821 N N . THR A 1 101 ? 5.624 -4.023 -2.116 1.00 94.44 101 THR A N 1
ATOM 822 C CA . THR A 1 101 ? 4.585 -4.881 -1.551 1.00 94.44 101 THR A CA 1
ATOM 823 C C . THR A 1 101 ? 4.977 -5.527 -0.219 1.00 94.44 101 THR A C 1
ATOM 825 O O . THR A 1 101 ? 4.096 -5.816 0.589 1.00 94.44 101 THR A O 1
ATOM 828 N N . VAL A 1 102 ? 6.278 -5.691 0.054 1.00 95.69 102 VAL A N 1
ATOM 829 C CA . VAL A 1 102 ? 6.777 -6.114 1.374 1.00 95.69 102 VAL A CA 1
ATOM 830 C C . VAL A 1 102 ? 6.473 -5.079 2.462 1.00 95.69 102 VAL A C 1
ATOM 832 O O . VAL A 1 102 ? 6.113 -5.460 3.574 1.00 95.69 102 VAL A O 1
ATOM 835 N N . ASP A 1 103 ? 6.515 -3.783 2.134 1.00 97.44 103 ASP A N 1
ATOM 836 C CA . ASP A 1 103 ? 6.160 -2.711 3.068 1.00 97.44 103 ASP A CA 1
ATOM 837 C C . ASP A 1 103 ? 4.667 -2.773 3.410 1.00 97.44 103 ASP A C 1
ATOM 839 O O . ASP A 1 103 ? 4.274 -2.627 4.566 1.00 97.44 103 ASP A O 1
ATOM 843 N N . LEU A 1 104 ? 3.823 -3.069 2.417 1.00 97.75 104 LEU A N 1
ATOM 844 C CA . LEU A 1 104 ? 2.380 -3.223 2.620 1.00 97.75 104 LEU A CA 1
ATOM 845 C C . LEU A 1 104 ? 2.063 -4.423 3.521 1.00 97.75 104 LEU A C 1
ATOM 847 O O . LEU A 1 104 ? 1.234 -4.311 4.423 1.00 97.75 104 LEU A O 1
ATOM 851 N N . ALA A 1 105 ? 2.747 -5.551 3.311 1.00 97.12 105 ALA A N 1
ATOM 852 C CA . A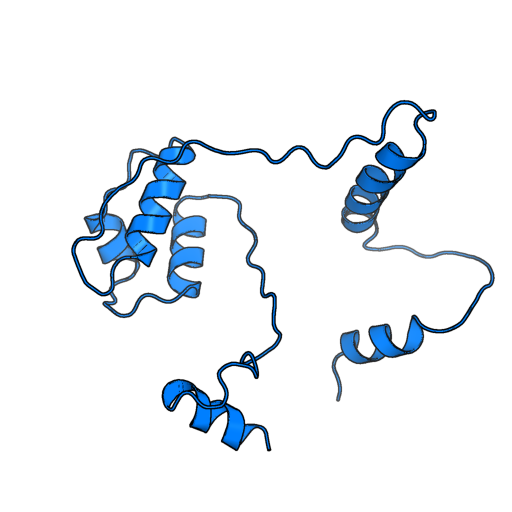LA A 1 105 ? 2.627 -6.733 4.162 1.00 97.12 105 ALA A CA 1
ATOM 853 C C . ALA A 1 105 ? 3.056 -6.434 5.609 1.00 97.12 105 ALA A C 1
ATOM 855 O O . ALA A 1 105 ? 2.353 -6.806 6.551 1.00 97.12 105 ALA A O 1
ATOM 856 N N . TYR A 1 106 ? 4.162 -5.705 5.789 1.00 97.44 106 TYR A N 1
ATOM 857 C CA . TYR A 1 106 ? 4.612 -5.244 7.103 1.00 97.44 106 TYR A CA 1
ATOM 858 C C . TYR A 1 106 ? 3.556 -4.373 7.797 1.00 97.44 106 TYR A C 1
ATOM 860 O O . TYR A 1 106 ? 3.247 -4.599 8.968 1.00 97.44 106 TYR A O 1
ATOM 868 N N . LEU A 1 107 ? 2.950 -3.417 7.085 1.00 97.69 107 LEU A N 1
ATOM 869 C CA . LEU A 1 107 ? 1.891 -2.581 7.651 1.00 97.69 107 LEU A CA 1
ATOM 870 C C . LEU A 1 107 ? 0.676 -3.414 8.072 1.00 97.69 107 LEU A C 1
ATOM 872 O O . LEU A 1 107 ? 0.218 -3.281 9.204 1.00 97.69 107 LEU A O 1
ATOM 876 N N . LEU A 1 108 ? 0.175 -4.305 7.212 1.00 97.44 108 LEU A N 1
ATOM 877 C CA . LEU A 1 108 ? -0.963 -5.171 7.550 1.00 97.44 108 LEU A CA 1
ATOM 878 C C . LEU A 1 108 ? -0.676 -6.018 8.798 1.00 97.44 108 LEU A C 1
ATOM 880 O O . LEU A 1 108 ? -1.509 -6.077 9.704 1.00 97.44 108 LEU A O 1
ATOM 884 N N . GLN A 1 109 ? 0.532 -6.581 8.898 1.00 96.88 109 GLN A N 1
ATOM 885 C CA . GLN A 1 109 ? 0.978 -7.299 10.092 1.00 96.88 109 GLN A CA 1
ATOM 886 C C . GLN A 1 109 ? 1.009 -6.391 11.334 1.00 96.88 109 GLN A C 1
ATOM 888 O O . GLN A 1 109 ? 0.546 -6.795 12.401 1.00 96.88 109 GLN A O 1
ATOM 893 N N . LYS A 1 110 ? 1.515 -5.155 11.211 1.00 96.38 110 LYS A N 1
ATOM 894 C CA . LYS A 1 110 ? 1.608 -4.178 12.312 1.00 96.38 110 LYS A CA 1
ATOM 895 C C . LYS A 1 110 ? 0.241 -3.827 12.904 1.00 96.38 110 LYS A C 1
ATOM 897 O O . LYS A 1 110 ? 0.151 -3.591 14.107 1.00 96.38 110 LYS A O 1
ATOM 902 N N . PHE A 1 111 ? -0.805 -3.824 12.079 1.00 96.44 111 PHE A N 1
ATOM 903 C CA . PHE A 1 111 ? -2.194 -3.604 12.496 1.00 96.44 111 PHE A CA 1
ATOM 904 C C . PHE A 1 111 ? -2.947 -4.899 12.840 1.00 96.44 111 PHE A C 1
ATOM 906 O O . PHE A 1 111 ? -4.168 -4.867 12.976 1.00 96.44 111 PHE A O 1
ATOM 913 N N . ALA A 1 112 ? -2.237 -6.023 13.001 1.00 96.19 112 ALA A N 1
ATOM 914 C CA . ALA A 1 112 ? -2.800 -7.335 13.327 1.00 96.19 112 ALA A CA 1
ATOM 915 C C . ALA A 1 112 ? -3.896 -7.801 12.348 1.00 96.19 112 ALA A C 1
ATOM 917 O O . ALA A 1 112 ? -4.814 -8.533 12.720 1.00 96.19 112 ALA A O 1
ATOM 918 N N . VAL A 1 113 ? -3.802 -7.384 11.083 1.00 96.81 113 VAL A N 1
ATOM 919 C CA . VAL A 1 113 ? -4.672 -7.884 10.019 1.00 96.81 113 VAL A CA 1
ATOM 920 C C . VAL A 1 113 ? -4.184 -9.271 9.623 1.00 96.81 113 VAL A C 1
ATOM 922 O O . VAL A 1 113 ? -3.005 -9.452 9.328 1.00 96.81 113 VAL A O 1
ATOM 925 N N . ASN A 1 114 ? -5.087 -10.252 9.585 1.00 96.56 114 ASN A N 1
ATOM 926 C CA . ASN A 1 114 ? -4.778 -11.547 8.990 1.00 96.56 114 ASN A CA 1
ATOM 927 C C . ASN A 1 114 ? -4.792 -11.413 7.462 1.00 96.56 114 ASN A C 1
ATOM 929 O O . ASN A 1 114 ? -5.796 -10.991 6.888 1.00 96.56 114 ASN A O 1
ATOM 933 N N . PHE A 1 115 ? -3.690 -11.760 6.803 1.00 96.12 115 PHE A N 1
ATOM 934 C CA . PHE A 1 115 ? -3.565 -11.657 5.353 1.00 96.12 115 PHE A CA 1
ATOM 935 C C . PHE A 1 115 ? -2.768 -12.827 4.781 1.00 96.12 115 PHE A C 1
ATOM 937 O O . PHE A 1 115 ? -2.020 -13.512 5.475 1.00 96.12 115 PHE A O 1
ATOM 944 N N . SER A 1 116 ? -2.920 -13.044 3.480 1.00 94.44 116 SER A N 1
ATOM 945 C CA . SER A 1 116 ? -2.104 -13.975 2.709 1.00 94.44 116 SER A CA 1
ATOM 946 C C . SER A 1 116 ? -1.544 -13.250 1.498 1.00 94.44 116 SER A C 1
ATOM 948 O O . SER A 1 116 ? -2.218 -12.410 0.900 1.00 94.44 116 SER A O 1
ATOM 950 N N . TYR A 1 117 ? -0.293 -13.550 1.163 1.00 90.19 117 TYR A N 1
ATOM 951 C CA . TYR A 1 117 ? 0.422 -12.893 0.083 1.00 90.19 117 TYR A CA 1
ATOM 952 C C . TYR A 1 117 ? 0.654 -13.896 -1.044 1.00 90.19 117 TYR A C 1
ATOM 954 O O . TYR A 1 117 ? 1.291 -14.930 -0.848 1.00 90.19 117 TYR A O 1
ATOM 962 N N . PHE A 1 118 ? 0.085 -13.610 -2.212 1.00 90.00 118 PHE A N 1
ATOM 963 C CA . PHE A 1 118 ? 0.085 -14.518 -3.353 1.00 90.00 118 PHE A CA 1
ATOM 964 C C . PHE A 1 118 ? 0.892 -13.924 -4.500 1.00 90.00 118 PHE A C 1
ATOM 966 O O . PHE A 1 118 ? 0.871 -12.716 -4.731 1.00 90.00 118 PHE A O 1
ATOM 973 N N . THR A 1 119 ? 1.554 -14.793 -5.258 1.00 88.62 119 THR A N 1
ATOM 974 C CA . THR A 1 119 ? 2.102 -14.449 -6.567 1.00 88.62 119 THR A CA 1
ATOM 975 C C . THR A 1 119 ? 1.428 -15.303 -7.628 1.00 88.62 119 THR A C 1
ATOM 977 O O . THR A 1 119 ? 1.197 -16.492 -7.420 1.00 88.62 119 THR A O 1
ATOM 980 N N . VAL A 1 120 ? 1.094 -14.694 -8.764 1.00 85.56 120 VAL A N 1
ATOM 981 C CA . VAL A 1 120 ? 0.513 -15.408 -9.913 1.00 85.56 120 VAL A CA 1
ATOM 982 C C . VAL A 1 120 ? 1.613 -15.956 -10.821 1.00 85.56 120 VAL A C 1
ATOM 984 O O . VAL A 1 120 ? 1.457 -17.020 -11.413 1.00 85.56 120 VAL A O 1
ATOM 987 N N . THR A 1 121 ? 2.741 -15.251 -10.904 1.00 86.31 121 THR A N 1
ATOM 988 C CA . THR A 1 121 ? 3.872 -15.626 -11.750 1.00 86.31 121 THR A CA 1
ATOM 989 C C . THR A 1 121 ? 5.100 -15.840 -10.881 1.00 86.31 121 THR A C 1
ATOM 991 O O . THR A 1 121 ? 5.450 -14.987 -10.064 1.00 86.31 121 THR A O 1
ATOM 994 N N . LEU A 1 122 ? 5.759 -16.985 -11.045 1.00 84.00 122 LEU A N 1
ATOM 995 C CA . LEU A 1 122 ? 7.050 -17.220 -10.413 1.00 84.00 122 LEU A CA 1
ATOM 996 C C . LEU A 1 122 ? 8.126 -16.443 -11.181 1.00 84.00 122 LEU A C 1
ATOM 998 O O . LEU A 1 122 ? 8.280 -16.627 -12.387 1.00 84.00 122 LEU A O 1
ATOM 1002 N N . GLY A 1 123 ? 8.861 -15.578 -10.482 1.00 82.75 123 GLY A N 1
ATOM 1003 C CA . GLY A 1 123 ? 9.864 -14.706 -11.095 1.00 82.75 123 GLY A CA 1
ATOM 1004 C C . GLY A 1 123 ? 9.259 -13.529 -11.868 1.00 82.75 123 GLY A C 1
ATOM 1005 O O . GLY A 1 123 ? 8.121 -13.118 -11.637 1.00 82.75 123 GLY A O 1
ATOM 1006 N N . ALA A 1 124 ? 10.048 -12.950 -12.775 1.00 82.75 124 ALA A N 1
ATOM 1007 C CA . ALA A 1 124 ? 9.598 -11.841 -13.605 1.00 82.75 124 ALA A CA 1
ATOM 1008 C C . ALA A 1 124 ? 8.608 -12.340 -14.667 1.00 82.75 124 ALA A C 1
ATOM 1010 O O . ALA A 1 124 ? 8.861 -13.324 -15.359 1.00 82.75 124 ALA A O 1
ATOM 1011 N N . ASN A 1 125 ? 7.472 -11.657 -14.814 1.00 86.44 125 ASN A N 1
ATOM 1012 C CA . ASN A 1 125 ? 6.477 -12.029 -15.814 1.00 86.44 125 ASN A CA 1
ATOM 1013 C C . ASN A 1 125 ? 7.045 -11.809 -17.235 1.00 86.44 125 ASN A C 1
ATOM 1015 O O . ASN A 1 125 ? 7.302 -10.655 -17.594 1.00 86.44 125 ASN A O 1
ATOM 1019 N N . PRO A 1 126 ? 7.200 -12.867 -18.066 1.00 86.06 126 PRO A N 1
ATOM 1020 C CA . PRO A 1 126 ? 7.869 -12.776 -19.369 1.00 86.06 126 PRO A CA 1
ATOM 1021 C C . PRO A 1 126 ? 7.236 -11.777 -20.341 1.00 86.06 126 PRO A C 1
ATOM 1023 O O . PRO A 1 126 ? 7.910 -11.281 -21.244 1.00 86.06 126 PRO A O 1
ATOM 1026 N N . LYS A 1 127 ? 5.954 -11.436 -20.143 1.00 88.81 127 LYS A N 1
ATOM 1027 C CA . LYS A 1 127 ? 5.248 -10.423 -20.943 1.00 88.81 127 LYS A CA 1
ATOM 1028 C C . LYS A 1 127 ? 5.869 -9.029 -20.830 1.00 88.81 127 LYS A C 1
ATOM 1030 O O . LYS A 1 127 ? 5.664 -8.220 -21.725 1.00 88.81 127 LYS A O 1
ATOM 1035 N N . PHE A 1 128 ? 6.635 -8.765 -19.772 1.00 87.12 128 PHE A N 1
ATOM 1036 C CA . PHE A 1 128 ? 7.327 -7.493 -19.552 1.00 87.12 128 PHE A CA 1
ATOM 1037 C C . PHE A 1 128 ? 8.832 -7.569 -19.847 1.00 87.12 128 PHE A C 1
ATOM 1039 O O . PHE A 1 128 ? 9.581 -6.690 -19.437 1.00 87.12 128 PHE A O 1
ATOM 1046 N N . SER A 1 129 ? 9.301 -8.595 -20.563 1.00 86.19 129 SER A N 1
ATOM 1047 C CA . SER A 1 129 ? 10.724 -8.748 -20.920 1.00 86.19 129 SER A CA 1
ATOM 1048 C C . SER A 1 129 ? 11.286 -7.624 -21.788 1.00 86.19 129 SER A C 1
ATOM 1050 O O . SER A 1 129 ? 12.481 -7.342 -21.728 1.00 86.19 129 SER A O 1
ATOM 1052 N N . ALA A 1 130 ? 10.431 -6.947 -22.556 1.00 86.69 130 ALA A N 1
ATOM 1053 C CA . ALA A 1 130 ? 10.819 -5.792 -23.359 1.00 86.69 130 ALA A CA 1
ATOM 1054 C C . ALA A 1 130 ? 10.982 -4.498 -22.538 1.00 86.69 130 ALA A C 1
ATOM 1056 O O . ALA A 1 130 ? 11.591 -3.544 -23.024 1.00 86.69 130 ALA A O 1
ATOM 1057 N N . GLU A 1 131 ? 10.462 -4.446 -21.307 1.00 86.94 131 GLU A N 1
ATOM 1058 C CA . GLU A 1 131 ? 10.585 -3.269 -20.451 1.00 86.94 131 GLU A CA 1
ATOM 1059 C C . GLU A 1 131 ? 12.023 -3.135 -19.950 1.00 86.94 131 GLU A C 1
ATOM 1061 O O . GLU A 1 131 ? 12.576 -4.048 -19.329 1.00 86.94 131 GLU A O 1
ATOM 1066 N N . ILE A 1 132 ? 12.619 -1.960 -20.170 1.00 86.12 132 ILE A N 1
ATOM 1067 C CA . ILE A 1 132 ? 14.021 -1.672 -19.819 1.00 86.12 132 ILE A CA 1
ATOM 1068 C C . ILE A 1 132 ? 14.294 -1.988 -18.343 1.00 86.12 132 ILE A C 1
ATOM 1070 O O . ILE A 1 132 ? 15.357 -2.506 -18.007 1.00 86.12 132 ILE A O 1
ATOM 1074 N N . PHE A 1 133 ? 13.309 -1.732 -17.480 1.00 80.94 133 PHE A N 1
ATOM 1075 C CA . PHE A 1 133 ? 13.378 -2.019 -16.052 1.00 80.94 133 PHE A CA 1
ATOM 1076 C C . PHE A 1 133 ? 13.629 -3.505 -15.741 1.00 80.94 133 PHE A C 1
ATOM 1078 O O . PHE A 1 133 ? 14.411 -3.816 -14.847 1.00 80.94 133 PHE A O 1
ATOM 1085 N N . TYR A 1 134 ? 13.007 -4.429 -16.481 1.00 80.62 134 TYR A N 1
ATOM 1086 C CA . TYR A 1 134 ? 13.135 -5.868 -16.229 1.00 80.62 134 TYR A CA 1
ATOM 1087 C C . TYR A 1 134 ? 14.247 -6.536 -17.039 1.00 80.62 134 TYR A C 1
ATOM 1089 O O . TYR A 1 134 ? 14.626 -7.664 -16.725 1.00 80.62 134 TYR A O 1
ATOM 1097 N N . LYS A 1 135 ? 14.798 -5.859 -18.050 1.00 82.62 135 LYS A N 1
ATOM 1098 C CA . LYS A 1 135 ? 15.773 -6.440 -18.979 1.00 82.62 135 LYS A CA 1
ATOM 1099 C C . LYS A 1 135 ? 16.990 -7.046 -18.274 1.00 82.62 135 LYS A C 1
ATOM 1101 O O . LYS A 1 135 ? 17.325 -8.192 -18.532 1.00 82.62 135 LYS A O 1
ATOM 1106 N N . VAL A 1 136 ? 17.572 -6.333 -17.306 1.00 81.81 136 VAL A N 1
ATOM 1107 C CA . VAL A 1 136 ? 18.722 -6.829 -16.523 1.00 81.81 136 VAL A CA 1
ATOM 1108 C C . VAL A 1 136 ? 18.377 -8.103 -15.748 1.00 81.81 136 VAL A C 1
ATOM 1110 O O . VAL A 1 136 ? 19.193 -9.017 -15.668 1.00 81.81 136 VAL A O 1
ATOM 1113 N N . ALA A 1 137 ? 17.165 -8.183 -15.191 1.00 77.62 137 ALA A N 1
ATOM 1114 C CA . ALA A 1 137 ? 16.722 -9.368 -14.466 1.00 77.62 137 ALA A CA 1
ATOM 1115 C C . ALA A 1 137 ? 16.570 -10.573 -15.404 1.00 77.62 137 ALA A C 1
ATOM 1117 O O . ALA A 1 137 ? 16.948 -11.675 -15.023 1.00 77.62 137 ALA A O 1
ATOM 1118 N N . PHE A 1 138 ? 16.062 -10.371 -16.622 1.00 81.81 138 PHE A N 1
ATOM 1119 C CA . PHE A 1 138 ? 15.958 -11.436 -17.622 1.00 81.81 138 PHE A CA 1
ATOM 1120 C C . PHE A 1 138 ? 17.320 -11.850 -18.190 1.00 81.81 138 PHE A C 1
ATOM 1122 O O . PHE A 1 138 ? 17.564 -13.042 -18.354 1.00 81.81 138 PHE A O 1
ATOM 1129 N N . ASP A 1 139 ? 18.219 -10.897 -18.434 1.00 81.88 139 ASP A N 1
ATOM 1130 C CA . ASP A 1 139 ? 19.565 -11.171 -18.946 1.00 81.88 139 ASP A CA 1
ATOM 1131 C C . ASP A 1 139 ? 20.401 -11.984 -17.940 1.00 81.88 139 ASP A C 1
ATOM 1133 O O . ASP A 1 139 ? 21.179 -12.836 -18.347 1.00 81.88 139 ASP A O 1
ATOM 1137 N N . ALA A 1 140 ? 20.206 -11.780 -16.631 1.00 75.06 140 ALA A N 1
ATOM 1138 C CA . ALA A 1 140 ? 20.896 -12.528 -15.575 1.00 75.06 140 ALA A CA 1
ATOM 1139 C C . ALA A 1 140 ? 20.375 -13.966 -15.354 1.00 75.06 140 ALA A C 1
ATOM 1141 O O . ALA A 1 140 ? 20.963 -14.712 -14.571 1.00 75.06 140 ALA A O 1
ATOM 1142 N 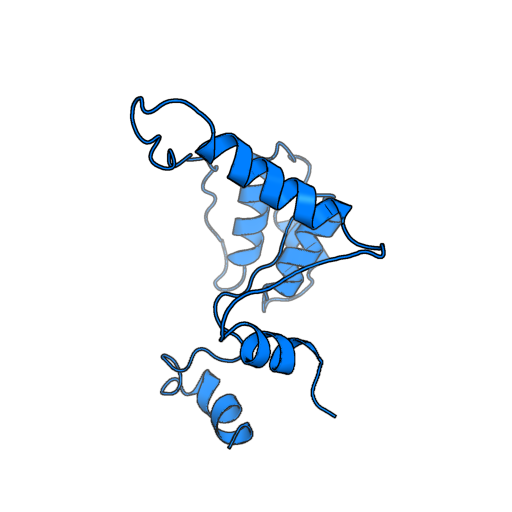N . MET A 1 141 ? 19.254 -14.342 -15.978 1.00 68.19 141 MET A N 1
ATOM 1143 C CA . MET A 1 141 ? 18.664 -15.685 -15.874 1.00 68.19 141 MET A CA 1
ATOM 1144 C C . MET A 1 141 ? 19.073 -16.620 -17.026 1.00 68.19 141 MET A C 1
ATOM 1146 O O . MET A 1 141 ? 18.774 -17.813 -16.944 1.00 68.19 141 MET A O 1
ATOM 1150 N N . ASN A 1 142 ? 19.722 -16.093 -18.071 1.00 60.66 142 ASN A N 1
ATOM 1151 C CA . ASN A 1 142 ? 20.239 -16.844 -19.225 1.00 60.66 142 ASN A CA 1
ATOM 1152 C C . ASN A 1 142 ? 21.739 -17.125 -19.082 1.00 60.66 142 ASN A C 1
ATOM 1154 O O . ASN A 1 142 ? 22.170 -18.183 -19.591 1.00 60.66 142 ASN A O 1
#

Sequence (142 aa):
MWPLHVLVNKLLGTDELDDEQSDENHWSLVEFFSFRQSVMNGNYDTALLPRSYFVDVPHIHQLRTWDCGLYCVLMALRTLGIKNCNIQELDKLCCTTSIWTVDLAYLLQKFAVNFSYFTVTLGANPKFSAEIFYKVAFDAMN

InterPro domains:
  IPR018616 Protein GUCD1 [PF09778] (57-139)
  IPR018616 Protein GUCD1 [PTHR31400] (22-139)

Organism: Daucus carota subsp. sativus (NCBI:txid79200)

pLDDT: mean 75.21, std 23.84, range [28.95, 98.12]